Protein AF-A0A7W1EC80-F1 (afdb_monomer_lite)

Radius of gyration: 15.89 Å; chains: 1; bounding box: 45×17×40 Å

pLDDT: mean 79.69, std 10.53, range [47.75, 92.38]

Secondary structure (DSSP, 8-state):
-HHHHHHHHHHHHHHHHHHHHHHHHHHHHHH--SHHHHHHHHHHHHHHHHHHHHHHHHHHHHHS-HHHHHHHH--

Sequence (75 aa):
MTAFFTERFGRRRYLTFSILLFIAASFFCGTSRSLDSLIFWRVMQGAGGAALLSTAQATIRQIFPREQQGMVQAI

Structure (mmCIF, N/CA/C/O backbone):
data_AF-A0A7W1EC80-F1
#
_entry.id   AF-A0A7W1EC80-F1
#
loop_
_atom_site.group_PDB
_atom_site.id
_atom_site.type_symbol
_atom_site.label_atom_id
_atom_site.label_alt_id
_atom_site.label_comp_id
_atom_site.label_asym_id
_atom_site.label_entity_id
_atom_site.label_seq_id
_atom_site.pdbx_PDB_ins_code
_atom_site.Cartn_x
_atom_site.Cartn_y
_atom_site.Cartn_z
_atom_site.occupancy
_atom_site.B_iso_or_equiv
_atom_site.auth_seq_id
_ato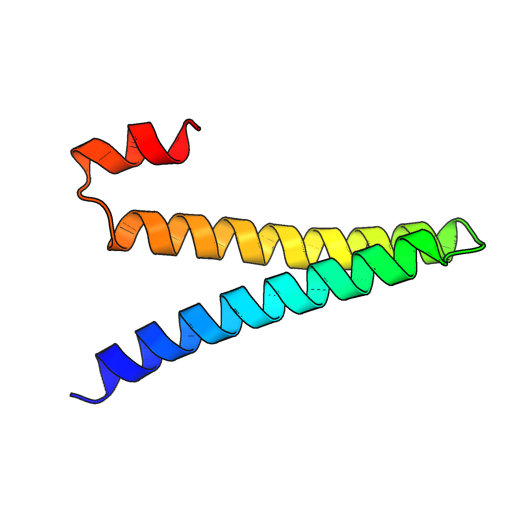m_site.auth_comp_id
_atom_site.auth_asym_id
_atom_site.auth_atom_id
_atom_site.pdbx_PDB_model_num
ATOM 1 N N . MET A 1 1 ? -30.798 -7.139 7.153 1.00 47.75 1 MET A N 1
ATOM 2 C CA . MET A 1 1 ? -29.696 -8.086 7.457 1.00 47.75 1 MET A CA 1
ATOM 3 C C . MET A 1 1 ? -28.647 -8.204 6.340 1.00 47.75 1 MET A C 1
ATOM 5 O O . MET A 1 1 ? -27.567 -8.708 6.606 1.00 47.75 1 MET A O 1
ATOM 9 N N . THR A 1 2 ? -28.890 -7.697 5.124 1.00 57.47 2 THR A N 1
ATOM 10 C CA . THR A 1 2 ? -27.953 -7.789 3.982 1.00 57.47 2 THR A CA 1
ATOM 11 C C . THR A 1 2 ? -26.862 -6.703 3.951 1.00 57.47 2 THR A C 1
ATOM 13 O O . THR A 1 2 ? -25.756 -6.974 3.499 1.00 57.47 2 THR A O 1
ATOM 16 N N . ALA A 1 3 ? -27.114 -5.503 4.491 1.00 59.56 3 ALA A N 1
ATOM 17 C CA . ALA A 1 3 ? -26.182 -4.367 4.402 1.00 59.56 3 ALA A CA 1
ATOM 18 C C . ALA A 1 3 ? -24.830 -4.582 5.121 1.00 59.56 3 ALA A C 1
ATOM 20 O O . ALA A 1 3 ? -23.778 -4.296 4.554 1.00 59.56 3 ALA A O 1
ATOM 21 N N . PHE A 1 4 ? -24.835 -5.153 6.333 1.00 61.12 4 PHE A N 1
ATOM 22 C CA . PHE A 1 4 ? -23.605 -5.370 7.111 1.00 61.12 4 PHE A CA 1
ATOM 23 C C . PHE A 1 4 ? -22.661 -6.380 6.445 1.00 61.12 4 PHE A C 1
ATOM 25 O O . PHE A 1 4 ? -21.444 -6.195 6.433 1.00 61.12 4 PHE A O 1
ATOM 32 N N . PHE A 1 5 ? -23.223 -7.440 5.855 1.00 56.81 5 PHE A N 1
ATOM 33 C CA . PHE A 1 5 ? -22.439 -8.450 5.150 1.00 56.81 5 PHE A CA 1
ATOM 34 C C . PHE A 1 5 ? -21.808 -7.871 3.886 1.00 56.81 5 PHE A C 1
ATOM 36 O O . PHE A 1 5 ? -20.624 -8.098 3.668 1.00 56.81 5 PHE A O 1
ATOM 43 N N . THR A 1 6 ? -22.542 -7.066 3.112 1.00 59.69 6 THR A N 1
ATOM 44 C CA . THR A 1 6 ? -22.017 -6.414 1.902 1.00 59.69 6 THR A CA 1
ATOM 45 C C . THR A 1 6 ? -20.891 -5.429 2.219 1.00 59.69 6 THR A C 1
ATOM 47 O O . THR A 1 6 ? -19.850 -5.472 1.564 1.00 59.69 6 THR A O 1
ATOM 50 N N . GLU A 1 7 ? -21.025 -4.604 3.262 1.00 63.56 7 GLU A N 1
ATOM 51 C CA . GLU A 1 7 ? -19.957 -3.674 3.657 1.00 63.56 7 GLU A CA 1
ATOM 52 C C . GLU A 1 7 ? -18.725 -4.391 4.231 1.00 63.56 7 GLU A C 1
ATOM 54 O O . GLU A 1 7 ? -17.583 -4.034 3.920 1.00 63.56 7 GLU A O 1
ATOM 59 N N . ARG A 1 8 ? -18.928 -5.431 5.052 1.00 63.31 8 ARG A N 1
ATOM 60 C CA . ARG A 1 8 ? -17.829 -6.202 5.655 1.00 63.31 8 ARG A CA 1
ATOM 61 C C . ARG A 1 8 ? -17.101 -7.057 4.612 1.00 63.31 8 ARG A C 1
ATOM 63 O O . ARG A 1 8 ? -15.869 -7.082 4.616 1.00 63.31 8 ARG A O 1
ATOM 70 N N . PHE A 1 9 ? -17.827 -7.724 3.708 1.00 65.31 9 PHE A N 1
ATOM 71 C CA . PHE A 1 9 ? -17.230 -8.511 2.622 1.00 65.31 9 PHE A CA 1
ATOM 72 C C . PHE A 1 9 ? -16.561 -7.626 1.578 1.00 65.31 9 PHE A C 1
ATOM 74 O O . PHE A 1 9 ? -15.462 -7.962 1.142 1.00 65.31 9 PHE A O 1
ATOM 81 N N . GLY A 1 10 ? -17.179 -6.501 1.210 1.00 72.25 10 GLY A N 1
ATOM 82 C CA . GLY A 1 10 ? -16.620 -5.555 0.247 1.00 72.25 10 GLY A CA 1
ATOM 83 C C . GLY A 1 10 ? -15.265 -5.027 0.706 1.00 72.25 10 GLY A C 1
ATOM 84 O O . GLY A 1 10 ? -14.285 -5.121 -0.029 1.00 72.25 10 GLY A O 1
ATOM 85 N N . ARG A 1 11 ? -15.167 -4.585 1.966 1.00 73.31 11 ARG A N 1
ATOM 86 C CA . ARG A 1 11 ? -13.920 -4.036 2.512 1.00 73.31 11 ARG A CA 1
ATOM 87 C C . ARG A 1 11 ? -12.814 -5.082 2.658 1.00 73.31 11 ARG A C 1
ATOM 89 O O . ARG A 1 11 ? -11.662 -4.794 2.344 1.00 73.31 11 ARG A O 1
ATOM 96 N N . ARG A 1 12 ? -13.152 -6.311 3.067 1.00 76.31 12 ARG A N 1
ATOM 97 C CA . ARG A 1 12 ? -12.177 -7.412 3.155 1.00 76.31 12 ARG A CA 1
ATOM 98 C C . ARG A 1 12 ? -11.654 -7.810 1.772 1.00 76.31 12 ARG A C 1
ATOM 100 O O . ARG A 1 12 ? -10.448 -7.945 1.612 1.00 76.31 12 ARG A O 1
ATOM 107 N N . ARG A 1 13 ? -12.532 -7.915 0.764 1.00 80.62 13 ARG A N 1
ATOM 108 C CA . ARG A 1 13 ? -12.134 -8.164 -0.634 1.00 80.62 13 ARG A CA 1
ATOM 109 C C . ARG A 1 13 ? -11.265 -7.045 -1.191 1.00 80.62 13 ARG A C 1
ATOM 111 O O . ARG A 1 13 ? -10.282 -7.340 -1.856 1.00 80.62 13 ARG A O 1
ATOM 118 N N . TYR A 1 14 ? -11.602 -5.793 -0.896 1.00 82.19 14 TYR A N 1
ATOM 119 C CA . TYR A 1 14 ? -10.845 -4.632 -1.359 1.00 82.19 14 TYR A CA 1
ATOM 120 C C . TYR A 1 14 ? -9.433 -4.584 -0.758 1.00 82.19 14 TYR A C 1
ATOM 122 O O . TYR A 1 14 ? -8.460 -4.351 -1.477 1.00 82.19 14 TYR A O 1
ATOM 130 N N . LEU A 1 15 ? -9.301 -4.890 0.540 1.00 83.88 15 LEU A N 1
ATOM 131 C CA . LEU A 1 15 ? -8.005 -5.031 1.207 1.00 83.88 15 LEU A CA 1
ATOM 132 C C . LEU A 1 15 ? -7.183 -6.163 0.573 1.00 83.88 15 LEU A C 1
ATOM 134 O O . LEU A 1 15 ? -6.036 -5.949 0.195 1.00 83.88 15 LEU A O 1
ATOM 138 N N . THR A 1 16 ? -7.776 -7.349 0.400 1.00 84.19 16 THR A N 1
ATOM 139 C CA . THR A 1 16 ? -7.105 -8.494 -0.233 1.00 84.19 16 THR A CA 1
ATOM 140 C C . THR A 1 16 ? -6.688 -8.185 -1.669 1.00 84.19 16 THR A C 1
ATOM 142 O O . THR A 1 16 ? -5.563 -8.493 -2.044 1.00 84.19 16 THR A O 1
ATOM 145 N N . PHE A 1 17 ? -7.543 -7.535 -2.460 1.00 87.25 17 PHE A N 1
ATOM 146 C CA . PHE A 1 17 ? -7.219 -7.129 -3.827 1.00 87.25 17 PHE A CA 1
ATOM 147 C C . PHE A 1 17 ? -6.058 -6.128 -3.864 1.00 87.25 17 PHE A C 1
ATOM 149 O O . PHE A 1 17 ? -5.132 -6.302 -4.648 1.00 87.25 17 PHE A O 1
ATOM 156 N N . SER A 1 18 ? -6.060 -5.134 -2.971 1.00 85.31 18 SER A N 1
ATOM 157 C CA . SER A 1 18 ? -4.980 -4.143 -2.870 1.00 85.31 18 SER A CA 1
ATOM 158 C C . SER A 1 18 ? -3.648 -4.787 -2.465 1.00 85.31 18 SER A C 1
ATOM 160 O O . SER A 1 18 ? -2.613 -4.467 -3.043 1.00 85.31 18 SER A O 1
ATOM 162 N N . ILE A 1 19 ? -3.672 -5.743 -1.527 1.00 87.19 19 ILE A N 1
ATOM 163 C CA . ILE A 1 19 ? -2.495 -6.538 -1.136 1.00 87.19 19 ILE A CA 1
ATOM 164 C C . ILE A 1 19 ? -1.977 -7.358 -2.320 1.00 87.19 19 ILE A C 1
ATOM 166 O O . ILE A 1 19 ? -0.781 -7.334 -2.602 1.00 87.19 19 ILE A O 1
ATOM 170 N N . LEU A 1 20 ? -2.859 -8.061 -3.034 1.00 91.12 20 LEU A N 1
ATOM 171 C CA . LEU A 1 20 ? -2.475 -8.859 -4.200 1.00 91.12 20 LEU A CA 1
ATOM 172 C C . LEU A 1 20 ? -1.871 -7.989 -5.305 1.00 91.12 20 LEU A C 1
ATOM 174 O O . LEU A 1 20 ? -0.829 -8.345 -5.852 1.00 91.12 20 LEU A O 1
ATOM 178 N N . LEU A 1 21 ? -2.475 -6.831 -5.586 1.00 88.38 21 LEU A N 1
ATOM 179 C CA . LEU A 1 21 ? -1.958 -5.863 -6.550 1.00 88.38 21 LEU A CA 1
ATOM 180 C C . LEU A 1 21 ? -0.569 -5.359 -6.140 1.00 88.38 21 LEU A C 1
ATOM 182 O O . LEU A 1 21 ? 0.334 -5.306 -6.970 1.00 88.38 21 LEU A O 1
ATOM 186 N N . PHE A 1 22 ? -0.381 -5.036 -4.858 1.00 88.69 22 PHE A N 1
ATOM 187 C CA . PHE A 1 22 ? 0.897 -4.571 -4.326 1.00 88.69 22 PHE A CA 1
ATOM 188 C C . PHE A 1 22 ? 1.997 -5.634 -4.443 1.00 88.69 22 PHE A C 1
ATOM 190 O O . PHE A 1 22 ? 3.105 -5.320 -4.878 1.00 88.69 22 PHE A O 1
ATOM 197 N N . ILE A 1 23 ? 1.692 -6.890 -4.095 1.00 91.12 23 ILE A N 1
ATOM 198 C CA . ILE A 1 23 ? 2.628 -8.019 -4.196 1.00 91.12 23 ILE A CA 1
ATOM 199 C C . ILE A 1 23 ? 2.994 -8.280 -5.659 1.00 91.12 23 ILE A C 1
ATOM 201 O O . ILE A 1 23 ? 4.178 -8.383 -5.979 1.00 91.12 23 ILE A O 1
ATOM 205 N N . ALA A 1 24 ? 1.999 -8.336 -6.550 1.00 92.38 24 ALA A N 1
ATOM 206 C CA . ALA A 1 24 ? 2.221 -8.546 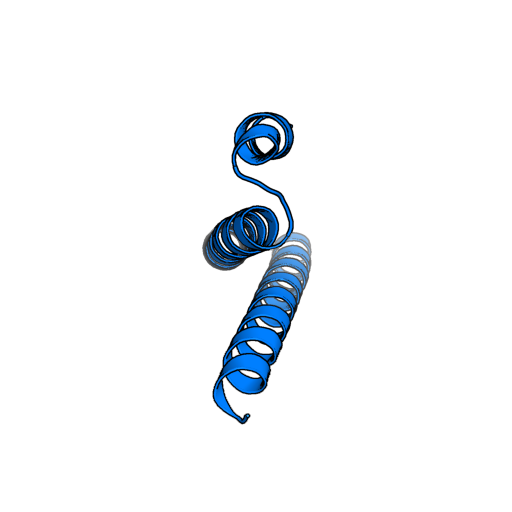-7.976 1.00 92.38 24 ALA A CA 1
ATOM 207 C C . ALA A 1 24 ? 3.089 -7.430 -8.573 1.00 92.38 24 ALA A C 1
ATOM 209 O O . ALA A 1 24 ? 4.101 -7.713 -9.210 1.00 92.38 24 ALA A O 1
ATOM 210 N N . ALA A 1 25 ? 2.758 -6.164 -8.304 1.00 89.12 25 ALA A N 1
ATOM 211 C CA . ALA A 1 25 ? 3.551 -5.029 -8.76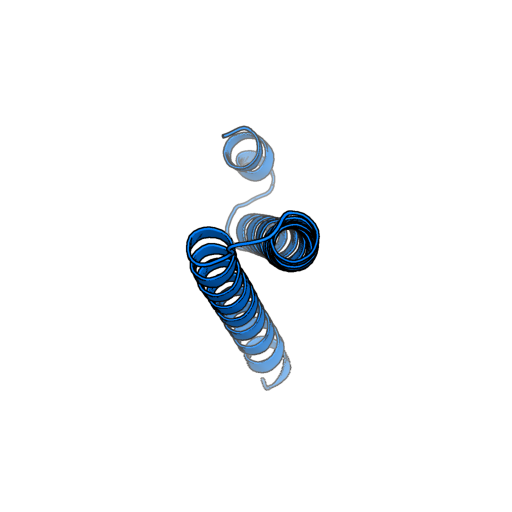4 1.00 89.12 25 ALA A CA 1
ATOM 212 C C . ALA A 1 25 ? 4.979 -5.041 -8.185 1.00 89.12 25 ALA A C 1
ATOM 214 O O . ALA A 1 25 ? 5.922 -4.723 -8.903 1.00 89.12 25 ALA A O 1
ATOM 215 N N . SER A 1 26 ? 5.169 -5.477 -6.931 1.00 88.75 26 SER A N 1
ATOM 216 C CA . SER A 1 26 ? 6.503 -5.639 -6.323 1.00 88.75 26 SER A CA 1
ATOM 217 C C . SER A 1 26 ? 7.346 -6.680 -7.050 1.00 88.75 26 SER A C 1
ATOM 219 O O . SER A 1 26 ? 8.522 -6.455 -7.336 1.00 88.75 26 SER A O 1
ATOM 221 N N . PHE A 1 27 ? 6.727 -7.811 -7.388 1.00 91.25 27 PHE A N 1
ATOM 222 C CA . PHE A 1 27 ? 7.374 -8.880 -8.135 1.00 91.25 27 PHE A CA 1
ATOM 223 C C . PHE A 1 27 ? 7.795 -8.404 -9.531 1.00 91.25 27 PHE A C 1
ATOM 225 O O . PHE A 1 27 ? 8.938 -8.611 -9.942 1.00 91.25 27 PHE A O 1
ATOM 232 N N . PHE A 1 28 ? 6.911 -7.687 -10.231 1.00 87.56 28 PHE A N 1
ATOM 233 C CA . PHE A 1 28 ? 7.225 -7.117 -11.540 1.00 87.56 28 PHE A CA 1
ATOM 234 C C . PHE A 1 28 ? 8.260 -5.979 -11.484 1.00 87.56 28 PHE A C 1
ATOM 236 O O . PHE A 1 28 ? 9.088 -5.864 -12.384 1.00 87.56 28 PHE A O 1
ATOM 243 N N . CYS A 1 29 ? 8.298 -5.189 -10.408 1.00 86.94 29 CYS A N 1
ATOM 244 C CA . CYS A 1 29 ? 9.396 -4.252 -10.151 1.00 86.94 29 CYS A CA 1
ATOM 245 C C . CYS A 1 29 ? 10.744 -4.983 -10.055 1.00 86.94 29 CYS A C 1
ATOM 247 O O . CYS A 1 29 ? 11.714 -4.551 -10.671 1.00 86.94 29 CYS A O 1
ATOM 249 N N . GLY A 1 30 ? 10.805 -6.107 -9.331 1.00 85.44 30 GLY A N 1
ATOM 250 C CA . GLY A 1 30 ? 12.030 -6.898 -9.168 1.00 85.44 30 GLY A CA 1
ATOM 251 C C . GLY A 1 30 ? 12.515 -7.588 -10.449 1.00 85.44 30 GLY A C 1
ATOM 252 O O . GLY A 1 30 ? 13.711 -7.806 -10.610 1.00 85.44 30 GLY A O 1
ATOM 253 N N . THR A 1 31 ? 11.607 -7.903 -11.379 1.00 88.81 31 THR A N 1
ATOM 254 C CA . THR A 1 31 ? 11.954 -8.490 -12.689 1.00 88.81 31 THR A CA 1
ATOM 255 C C . THR A 1 31 ? 12.197 -7.440 -13.785 1.00 88.81 31 THR A C 1
ATOM 257 O O . THR A 1 31 ? 12.574 -7.782 -14.908 1.00 88.81 31 THR A O 1
ATOM 260 N N . SER A 1 32 ? 12.003 -6.151 -13.482 1.00 85.75 32 SER A N 1
ATOM 261 C CA . SER A 1 32 ? 12.132 -5.075 -14.464 1.00 85.75 32 SER A CA 1
ATOM 262 C C . SER A 1 32 ? 13.581 -4.893 -14.921 1.00 85.75 32 SER A C 1
ATOM 264 O O . SER A 1 32 ? 14.485 -4.704 -14.110 1.00 85.75 32 SER A O 1
ATOM 266 N N . ARG A 1 33 ? 13.797 -4.896 -16.242 1.00 82.00 33 ARG A N 1
ATOM 267 C CA . ARG A 1 33 ? 15.116 -4.697 -16.876 1.00 82.00 33 ARG A CA 1
ATOM 268 C C . ARG A 1 33 ? 15.333 -3.282 -17.425 1.00 82.00 33 ARG A C 1
ATOM 270 O O . ARG A 1 33 ? 16.380 -3.008 -18.003 1.00 82.00 33 ARG A O 1
ATOM 277 N N . SER A 1 34 ? 14.357 -2.387 -17.266 1.00 87.25 34 SER A N 1
ATOM 278 C CA . SER A 1 34 ? 14.392 -1.025 -17.817 1.00 87.25 34 SER A CA 1
ATOM 279 C C . SER A 1 34 ? 13.782 -0.018 -16.842 1.00 87.25 34 SER A C 1
ATOM 281 O O . SER A 1 34 ? 12.845 -0.352 -16.110 1.00 87.25 34 SER A O 1
ATOM 283 N N . LEU A 1 35 ? 14.302 1.215 -16.843 1.00 88.69 35 LEU A N 1
ATOM 284 C CA . LEU A 1 35 ? 13.859 2.293 -15.947 1.00 88.69 35 LEU A CA 1
ATOM 285 C C . LEU A 1 35 ? 12.377 2.638 -16.139 1.00 88.69 35 LEU A C 1
ATOM 287 O O . LEU A 1 35 ? 11.655 2.742 -15.152 1.00 88.69 35 LEU A O 1
ATOM 291 N N . ASP A 1 36 ? 11.898 2.725 -17.381 1.00 88.75 36 ASP A N 1
ATOM 292 C CA . ASP A 1 36 ? 10.499 3.079 -17.666 1.00 88.75 36 ASP A CA 1
ATOM 293 C C . ASP A 1 36 ? 9.515 2.038 -17.116 1.00 88.75 36 ASP A C 1
ATOM 295 O O . ASP A 1 36 ? 8.534 2.375 -16.453 1.00 88.75 36 ASP A O 1
ATOM 299 N N . SER A 1 37 ? 9.826 0.752 -17.313 1.00 85.31 37 SER A N 1
ATOM 300 C CA . SER A 1 37 ? 9.052 -0.359 -16.746 1.00 85.31 37 SER A CA 1
ATOM 301 C C . SER A 1 37 ? 9.089 -0.329 -15.213 1.00 85.31 37 SER A C 1
ATOM 303 O O . SER A 1 37 ? 8.056 -0.499 -14.569 1.00 85.31 37 SER A O 1
ATOM 305 N N . LEU A 1 38 ? 10.244 -0.033 -14.605 1.00 88.75 38 LEU A N 1
ATOM 306 C CA . LEU A 1 38 ? 10.372 0.079 -13.147 1.00 88.75 38 LEU A CA 1
ATOM 307 C C . LEU A 1 38 ? 9.475 1.197 -12.588 1.00 88.75 38 LEU A C 1
ATOM 309 O O . LEU A 1 38 ? 8.790 0.993 -11.587 1.00 88.75 38 LEU A O 1
ATOM 313 N N . ILE A 1 39 ? 9.456 2.363 -13.241 1.00 90.94 39 ILE A N 1
ATOM 314 C CA . ILE A 1 39 ? 8.629 3.512 -12.846 1.00 90.94 39 ILE A CA 1
ATOM 315 C C . ILE A 1 39 ? 7.145 3.168 -12.979 1.00 90.94 39 ILE A C 1
ATOM 317 O O . ILE A 1 39 ? 6.381 3.414 -12.045 1.00 90.94 39 ILE A O 1
ATOM 321 N N . PHE A 1 40 ? 6.740 2.549 -14.089 1.00 91.44 40 PHE A N 1
ATOM 322 C CA . PHE A 1 40 ? 5.356 2.127 -14.306 1.00 91.44 40 PHE A CA 1
ATOM 323 C C . PHE A 1 40 ? 4.862 1.186 -13.196 1.00 91.44 40 PHE A C 1
ATOM 325 O O . PHE A 1 40 ? 3.827 1.438 -12.570 1.00 91.44 40 PHE A O 1
ATOM 332 N N . TRP A 1 41 ? 5.637 0.143 -12.881 1.00 89.62 41 TRP A N 1
ATOM 333 C CA . TRP A 1 41 ? 5.300 -0.794 -11.807 1.00 89.62 41 TRP A CA 1
ATOM 334 C C . TRP A 1 41 ? 5.323 -0.140 -10.425 1.00 89.62 41 TRP A C 1
ATOM 336 O O . TRP A 1 41 ? 4.482 -0.466 -9.590 1.00 89.62 41 TRP A O 1
ATOM 346 N N . ARG A 1 42 ? 6.206 0.834 -10.185 1.00 88.81 42 ARG A N 1
ATOM 347 C CA . ARG A 1 42 ? 6.229 1.637 -8.952 1.00 88.81 42 ARG A CA 1
ATOM 348 C C . ARG A 1 42 ? 4.986 2.500 -8.780 1.00 88.81 42 ARG A C 1
ATOM 350 O O . ARG A 1 42 ? 4.475 2.585 -7.667 1.00 88.81 42 ARG A O 1
ATOM 357 N N . VAL A 1 43 ? 4.487 3.122 -9.845 1.00 91.38 43 VAL A N 1
ATOM 358 C CA . VAL A 1 43 ? 3.243 3.908 -9.797 1.00 91.38 43 VAL A CA 1
ATOM 359 C C . VAL A 1 43 ? 2.058 2.994 -9.491 1.00 91.38 43 VAL A C 1
ATOM 361 O O . VAL A 1 43 ? 1.275 3.284 -8.587 1.00 91.38 43 VAL A O 1
ATOM 364 N N . MET A 1 44 ? 1.975 1.847 -10.170 1.00 89.00 44 MET A N 1
ATOM 365 C CA . MET A 1 44 ? 0.963 0.817 -9.903 1.00 89.00 44 MET A CA 1
ATOM 366 C C . MET A 1 44 ? 1.036 0.294 -8.461 1.00 89.00 44 MET A C 1
ATOM 368 O O . MET A 1 44 ? 0.018 0.187 -7.775 1.00 89.00 44 MET A O 1
ATOM 372 N N . GLN A 1 45 ? 2.245 0.019 -7.972 1.00 88.56 45 GLN A N 1
ATOM 373 C CA . GLN A 1 45 ? 2.487 -0.410 -6.599 1.00 88.56 45 GLN A CA 1
ATOM 374 C C . GLN A 1 45 ? 2.088 0.673 -5.587 1.00 88.56 45 GLN A C 1
ATOM 376 O O . GLN A 1 45 ? 1.456 0.364 -4.579 1.00 88.56 45 GLN A O 1
ATOM 381 N N . GLY A 1 46 ? 2.402 1.942 -5.863 1.00 89.50 46 GLY A N 1
ATOM 382 C CA . GLY A 1 46 ? 2.013 3.085 -5.038 1.00 89.50 46 GLY A CA 1
ATOM 383 C C . GLY A 1 46 ? 0.496 3.260 -4.958 1.00 89.50 46 GLY A C 1
ATOM 384 O O . GLY A 1 46 ? -0.039 3.445 -3.866 1.00 89.50 46 GLY A O 1
ATOM 385 N N . ALA A 1 47 ? -0.212 3.108 -6.081 1.00 88.69 47 ALA A N 1
ATOM 386 C CA . ALA A 1 47 ? -1.674 3.133 -6.117 1.00 88.69 47 ALA A CA 1
ATOM 387 C C . ALA A 1 47 ? -2.285 2.000 -5.271 1.00 88.69 47 ALA A C 1
ATOM 389 O O . ALA A 1 47 ? -3.190 2.240 -4.468 1.00 88.69 47 ALA A O 1
ATOM 390 N N . GLY A 1 48 ? -1.740 0.782 -5.380 1.00 86.75 48 GLY A N 1
ATOM 391 C CA . GLY A 1 48 ? -2.131 -0.350 -4.535 1.00 86.75 48 GLY A CA 1
ATOM 392 C C . GLY A 1 48 ? -1.859 -0.108 -3.047 1.00 86.75 48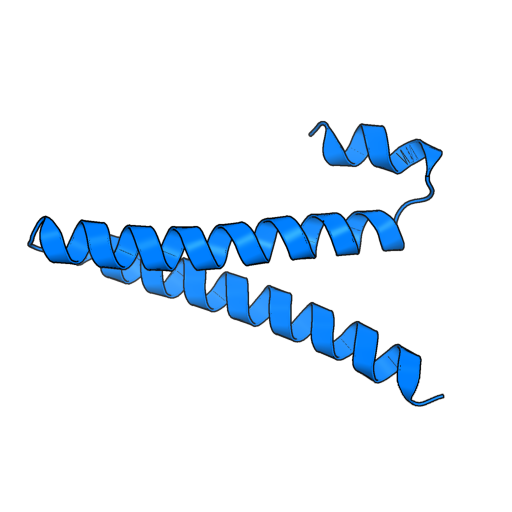 GLY A C 1
ATOM 393 O O . GLY A 1 48 ? -2.717 -0.395 -2.215 1.00 86.75 48 GLY A O 1
ATOM 394 N N . GLY A 1 49 ? -0.709 0.482 -2.708 1.00 87.00 49 GLY A N 1
ATOM 395 C CA . GLY A 1 49 ? -0.321 0.817 -1.334 1.00 87.00 49 GLY A CA 1
ATOM 396 C C . GLY A 1 49 ? -1.201 1.894 -0.692 1.00 87.00 49 GLY A C 1
ATOM 397 O O . GLY A 1 49 ? -1.608 1.750 0.461 1.00 87.00 49 GLY A O 1
ATOM 398 N N . ALA A 1 50 ? -1.567 2.937 -1.441 1.00 86.25 50 ALA A N 1
ATOM 399 C CA . ALA A 1 50 ? -2.456 3.999 -0.966 1.00 86.25 50 ALA A CA 1
ATOM 400 C C . ALA A 1 50 ? -3.868 3.471 -0.657 1.00 86.25 50 ALA A C 1
ATOM 402 O O . ALA A 1 50 ? -4.450 3.798 0.384 1.00 86.25 50 ALA A O 1
ATOM 403 N N . ALA A 1 51 ? -4.401 2.599 -1.520 1.00 84.56 51 ALA A N 1
ATOM 404 C CA . ALA A 1 51 ? -5.677 1.922 -1.299 1.00 84.56 51 ALA A CA 1
ATOM 405 C C . ALA A 1 51 ? -5.633 1.013 -0.057 1.00 84.56 51 ALA A C 1
ATOM 407 O O . ALA A 1 51 ? -6.573 0.997 0.746 1.00 84.56 51 ALA A O 1
ATOM 408 N N . LEU A 1 52 ? -4.515 0.310 0.138 1.00 84.25 52 LEU A N 1
ATOM 409 C CA . LEU A 1 52 ? -4.247 -0.531 1.302 1.00 84.25 52 LEU A CA 1
ATOM 410 C C . LEU A 1 52 ? -4.264 0.275 2.605 1.00 84.25 52 LEU A C 1
ATOM 412 O O . LEU A 1 52 ? -5.011 -0.071 3.520 1.00 84.25 52 LEU A O 1
ATOM 416 N N . LEU A 1 53 ? -3.501 1.372 2.667 1.00 84.44 53 LEU A N 1
ATOM 417 C CA . LEU A 1 53 ? -3.392 2.224 3.854 1.00 84.44 53 LEU A CA 1
ATOM 418 C C . LEU A 1 53 ? -4.744 2.847 4.222 1.00 84.44 53 LEU A C 1
ATOM 420 O O . LEU A 1 53 ? -5.170 2.774 5.373 1.00 84.44 53 LEU A O 1
ATOM 424 N N . SER A 1 54 ? -5.462 3.373 3.227 1.00 83.25 54 SER A N 1
ATOM 425 C CA . SER A 1 54 ? -6.808 3.939 3.396 1.00 83.25 54 SER A CA 1
ATOM 426 C C . SER A 1 54 ? -7.782 2.917 3.990 1.00 83.25 54 SER A C 1
ATOM 428 O O . SER A 1 54 ? -8.524 3.198 4.934 1.00 83.25 54 SER A O 1
ATOM 430 N N . THR A 1 55 ? -7.754 1.692 3.463 1.00 81.62 55 THR A N 1
ATOM 431 C CA . THR A 1 55 ? -8.643 0.608 3.895 1.00 81.62 55 THR A CA 1
ATOM 432 C C . THR A 1 55 ? -8.260 0.072 5.275 1.00 81.62 55 THR A C 1
ATOM 434 O O . THR A 1 55 ? -9.141 -0.232 6.085 1.00 81.62 55 THR A O 1
ATOM 437 N N . ALA A 1 56 ? -6.961 -0.014 5.572 1.00 81.31 56 ALA A N 1
ATOM 438 C CA . ALA A 1 56 ? -6.443 -0.407 6.876 1.00 81.31 56 ALA A CA 1
ATOM 439 C C . ALA A 1 56 ? -6.856 0.601 7.957 1.00 81.31 56 ALA A C 1
ATOM 441 O O . ALA A 1 56 ? -7.427 0.203 8.973 1.00 81.31 56 ALA A O 1
ATOM 442 N N . GLN A 1 57 ? -6.694 1.903 7.701 1.00 79.38 57 GLN A N 1
ATOM 443 C CA . GLN A 1 57 ? -7.135 2.947 8.626 1.00 79.38 57 GLN A CA 1
ATOM 444 C C . GLN A 1 57 ? -8.652 2.938 8.841 1.00 79.38 57 GLN A C 1
ATOM 446 O O . GLN A 1 57 ? -9.111 3.019 9.982 1.00 79.38 57 GLN A O 1
ATOM 451 N N . ALA A 1 58 ? -9.442 2.768 7.776 1.00 81.19 58 ALA A N 1
ATOM 452 C CA . ALA A 1 58 ? -10.893 2.629 7.892 1.00 81.19 58 ALA A CA 1
ATOM 453 C C . ALA A 1 58 ? -11.291 1.403 8.730 1.00 81.19 58 ALA A C 1
ATOM 455 O O . ALA A 1 58 ? -12.247 1.461 9.498 1.00 81.19 58 ALA A O 1
ATOM 456 N N . THR A 1 59 ? -10.547 0.303 8.609 1.00 79.50 59 THR A N 1
ATOM 457 C CA . THR A 1 59 ? -10.784 -0.928 9.374 1.00 79.50 59 THR A CA 1
ATOM 458 C C . THR A 1 59 ? -10.439 -0.744 10.853 1.00 79.50 59 THR A C 1
ATOM 460 O O . THR A 1 59 ? -11.249 -1.102 11.707 1.00 79.50 59 THR A O 1
ATOM 463 N N . ILE A 1 60 ? -9.299 -0.122 11.172 1.00 77.62 60 ILE A N 1
ATOM 464 C CA . ILE A 1 60 ? -8.892 0.207 12.550 1.00 77.62 60 ILE A CA 1
ATOM 465 C C . ILE A 1 60 ? -9.954 1.076 13.229 1.00 77.62 60 ILE A C 1
ATOM 467 O O . ILE A 1 60 ? -10.388 0.764 14.336 1.00 77.62 60 ILE A O 1
ATOM 471 N N . ARG A 1 61 ? -10.455 2.104 12.535 1.00 74.38 61 ARG A N 1
ATOM 472 C CA . ARG A 1 61 ? -11.481 3.021 13.056 1.00 74.38 61 ARG A CA 1
ATOM 473 C C . ARG A 1 61 ? -12.814 2.342 13.391 1.00 74.38 61 ARG A C 1
ATOM 475 O O . ARG A 1 61 ? -13.610 2.890 14.145 1.00 74.38 61 ARG A O 1
ATOM 482 N N . GLN A 1 62 ? -13.075 1.174 12.811 1.00 75.56 62 GLN A N 1
ATOM 483 C CA . GLN A 1 62 ? -14.282 0.395 13.081 1.00 75.56 62 GLN A CA 1
ATOM 484 C C . GLN A 1 62 ? -14.112 -0.661 14.166 1.00 75.56 62 GLN A C 1
ATOM 486 O O . GLN A 1 62 ? -15.101 -1.056 14.774 1.00 75.56 62 GLN A O 1
ATOM 491 N N . ILE A 1 63 ? -12.896 -1.175 14.347 1.00 79.19 63 ILE A N 1
ATOM 492 C CA . ILE A 1 63 ? -12.611 -2.219 15.335 1.00 79.19 63 ILE A CA 1
ATOM 493 C C . ILE A 1 63 ? -12.285 -1.588 16.693 1.00 79.19 63 ILE A C 1
ATOM 495 O O . ILE A 1 63 ? -12.671 -2.142 17.718 1.00 79.19 63 ILE A O 1
ATOM 499 N N . PHE A 1 64 ? -11.617 -0.431 16.705 1.00 75.69 64 PHE A N 1
ATOM 500 C CA . PHE A 1 64 ? -11.165 0.223 17.930 1.00 75.69 64 PHE A CA 1
ATOM 501 C C . PHE A 1 64 ? -12.043 1.426 18.320 1.00 75.69 64 PHE A C 1
ATOM 503 O O . PHE A 1 64 ? -12.377 2.248 17.455 1.00 75.69 64 PHE A O 1
ATOM 510 N N . PRO A 1 65 ? -12.392 1.570 19.615 1.00 72.44 65 PRO A N 1
ATOM 511 C CA . PRO A 1 65 ? -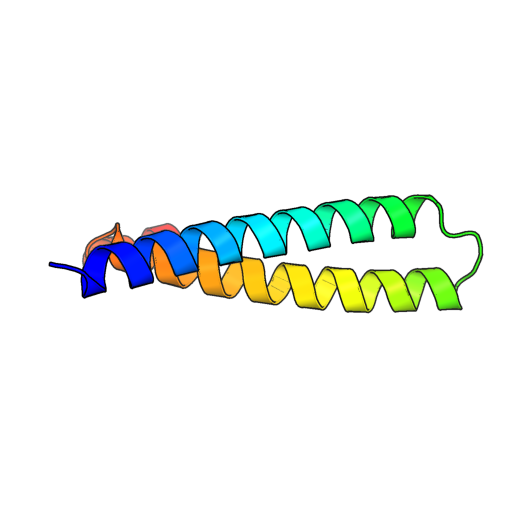13.094 2.741 20.140 1.00 72.44 65 PRO A CA 1
ATOM 512 C C . PRO A 1 65 ? -12.240 4.010 20.009 1.00 72.44 65 PRO A C 1
ATOM 514 O O . PRO A 1 65 ? -11.011 3.943 19.935 1.00 72.44 65 PRO A O 1
ATOM 517 N N . ARG A 1 66 ? -12.897 5.176 19.947 1.00 67.50 66 ARG A N 1
ATOM 518 C CA . ARG A 1 66 ? -12.281 6.471 19.596 1.00 67.50 66 ARG A CA 1
ATOM 519 C C . ARG A 1 66 ? -11.075 6.830 20.463 1.00 67.50 66 ARG A C 1
ATOM 521 O O . ARG A 1 66 ? -10.124 7.389 19.925 1.00 67.50 66 ARG A O 1
ATOM 528 N N . GLU A 1 67 ? -11.071 6.462 21.744 1.00 75.06 67 GLU A N 1
ATOM 529 C CA . GLU A 1 67 ? -9.943 6.726 22.646 1.00 75.06 67 GLU A CA 1
ATOM 530 C C . GLU A 1 67 ? -8.662 5.969 22.257 1.00 75.06 67 GLU A C 1
ATOM 532 O O . GLU A 1 67 ? -7.565 6.449 22.523 1.00 75.06 67 GLU A O 1
ATOM 537 N N . GLN A 1 68 ? -8.772 4.814 21.590 1.00 74.44 68 GLN A N 1
ATOM 538 C CA . GLN A 1 68 ? -7.621 3.994 21.182 1.00 74.44 68 GLN A CA 1
ATOM 539 C C . GLN A 1 68 ? -7.192 4.246 19.730 1.00 74.44 68 GLN A C 1
ATOM 541 O O . GLN A 1 68 ? -6.094 3.858 19.336 1.00 74.44 68 GLN A O 1
ATOM 546 N N . GLN A 1 69 ? -8.017 4.930 18.929 1.00 70.94 69 GLN A N 1
ATOM 547 C CA . GLN A 1 69 ? -7.729 5.196 17.513 1.00 70.94 69 GLN A CA 1
ATOM 548 C C . GLN A 1 69 ? -6.447 6.015 17.323 1.00 70.94 69 GLN A C 1
ATOM 550 O O . GLN A 1 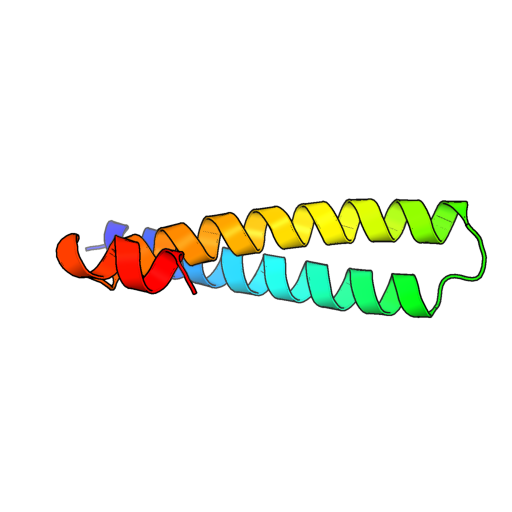69 ? -5.658 5.691 16.441 1.00 70.94 69 GLN A O 1
ATOM 555 N N . GLY A 1 70 ? -6.208 7.024 18.171 1.00 67.31 70 GLY A N 1
ATOM 556 C CA . GLY A 1 70 ? -4.992 7.844 18.110 1.00 67.31 70 GLY A CA 1
ATOM 557 C C . GLY A 1 70 ? -3.717 7.066 18.446 1.00 67.31 70 GLY A C 1
ATOM 558 O O . GLY A 1 70 ? -2.686 7.295 17.827 1.00 67.31 70 GLY A O 1
ATOM 559 N N . MET A 1 71 ? -3.799 6.098 19.364 1.00 72.88 71 MET A N 1
ATOM 560 C CA . MET A 1 71 ? -2.669 5.236 19.725 1.00 72.88 71 MET A CA 1
ATOM 561 C C . MET A 1 71 ? -2.352 4.215 18.622 1.00 72.88 71 MET A C 1
ATOM 563 O O . MET A 1 71 ? -1.188 3.976 18.331 1.00 72.88 71 MET A O 1
ATOM 567 N N . VAL A 1 72 ? -3.374 3.638 17.977 1.00 69.31 72 VAL A N 1
ATOM 568 C CA . VAL A 1 72 ? -3.189 2.622 16.922 1.00 69.31 72 VAL A CA 1
ATOM 569 C C . VAL A 1 72 ? -2.785 3.241 15.577 1.00 69.31 72 VAL A C 1
ATOM 571 O O . VAL A 1 72 ? -2.123 2.582 14.788 1.00 69.31 72 VAL A O 1
ATOM 574 N N . GLN A 1 73 ? -3.162 4.493 15.295 1.00 69.00 73 GLN A N 1
ATOM 575 C CA . GLN A 1 73 ? -2.742 5.198 14.074 1.00 69.00 73 GLN A CA 1
ATOM 576 C C . GLN A 1 73 ? -1.360 5.865 14.175 1.00 69.00 73 GLN A C 1
ATOM 578 O O . GLN A 1 73 ? -0.834 6.290 13.149 1.00 69.00 73 GLN A O 1
ATOM 583 N N . ALA A 1 74 ? -0.800 5.993 15.383 1.00 67.25 74 ALA A N 1
ATOM 584 C CA . ALA A 1 74 ? 0.516 6.593 15.621 1.00 67.25 74 ALA A CA 1
ATOM 585 C C . ALA A 1 74 ? 1.688 5.591 15.534 1.00 67.25 74 ALA A C 1
ATOM 587 O O . ALA A 1 74 ? 2.841 6.017 15.585 1.00 67.25 74 ALA A O 1
ATOM 588 N N . ILE A 1 75 ? 1.388 4.291 15.427 1.00 57.81 75 ILE A N 1
ATOM 589 C CA . ILE A 1 75 ? 2.339 3.183 15.231 1.00 57.81 75 ILE A CA 1
ATOM 590 C C . ILE A 1 75 ? 2.415 2.854 13.740 1.00 57.81 75 ILE A C 1
ATOM 592 O O . ILE A 1 75 ? 3.545 2.651 13.247 1.00 57.81 75 ILE A O 1
#

Foldseek 3Di:
DPPVCCVVVVLVVQLVVLVVQLVVLVVQLVVDPDPVSNVVSVVSNVVSVVSNVVSVLVVLPVVDDPVCSVVVVVD